Protein AF-A0A351KUU0-F1 (afdb_monomer)

Structure (mmCIF, N/CA/C/O backbone):
data_AF-A0A351KUU0-F1
#
_entry.id   AF-A0A351KUU0-F1
#
loop_
_atom_site.group_PDB
_atom_site.id
_atom_site.type_symbol
_atom_site.label_atom_id
_atom_site.label_alt_id
_atom_site.label_comp_id
_atom_site.label_asym_id
_atom_site.label_entity_id
_atom_site.label_seq_id
_atom_site.pdbx_PDB_ins_code
_atom_site.Cartn_x
_atom_site.Cartn_y
_atom_site.Cartn_z
_atom_site.occupancy
_atom_site.B_iso_or_equiv
_atom_site.auth_seq_id
_atom_site.auth_comp_id
_atom_site.auth_asym_id
_atom_site.auth_atom_id
_atom_site.pdbx_PDB_model_num
ATOM 1 N N . PRO A 1 1 ? 12.561 6.763 -11.358 1.00 61.50 1 PRO A N 1
ATOM 2 C CA . PRO A 1 1 ? 11.457 5.876 -10.914 1.00 61.50 1 PRO A CA 1
ATOM 3 C C . PRO A 1 1 ? 11.852 5.077 -9.661 1.00 61.50 1 PRO A C 1
ATOM 5 O O . PRO A 1 1 ? 12.817 4.324 -9.708 1.00 61.50 1 PRO A O 1
ATOM 8 N N . TRP A 1 2 ? 11.158 5.284 -8.537 1.00 70.75 2 TRP A N 1
ATOM 9 C CA . TRP A 1 2 ? 11.368 4.468 -7.333 1.00 70.75 2 TRP A CA 1
ATOM 10 C C . TRP A 1 2 ? 10.703 3.100 -7.491 1.00 70.75 2 TRP A C 1
ATOM 12 O O . TRP A 1 2 ? 9.642 2.991 -8.112 1.00 70.75 2 TRP A O 1
ATOM 22 N N . SER A 1 3 ? 11.311 2.068 -6.905 1.00 80.31 3 SER A N 1
ATOM 23 C CA . SER A 1 3 ? 10.674 0.753 -6.808 1.00 80.31 3 SER A CA 1
ATOM 24 C C . SER A 1 3 ? 9.432 0.811 -5.913 1.00 80.31 3 SER A C 1
ATOM 26 O O . SER A 1 3 ? 9.293 1.693 -5.053 1.00 80.31 3 SER A O 1
ATOM 28 N N . THR A 1 4 ? 8.523 -0.148 -6.081 1.00 80.50 4 THR A N 1
ATOM 29 C CA . THR A 1 4 ? 7.349 -0.294 -5.210 1.00 80.50 4 THR A CA 1
ATOM 30 C C . THR A 1 4 ? 7.777 -0.427 -3.741 1.00 80.50 4 THR A C 1
ATOM 32 O O . THR A 1 4 ? 7.214 0.240 -2.877 1.00 80.50 4 THR A O 1
ATOM 35 N N . ALA A 1 5 ? 8.842 -1.182 -3.443 1.00 82.62 5 ALA A N 1
ATOM 36 C CA . ALA A 1 5 ? 9.383 -1.309 -2.087 1.00 82.62 5 ALA A CA 1
ATOM 37 C C . ALA A 1 5 ? 9.896 0.021 -1.502 1.00 82.62 5 ALA A C 1
ATOM 39 O O . ALA A 1 5 ? 9.602 0.346 -0.352 1.00 82.62 5 ALA A O 1
ATOM 40 N N . GLU A 1 6 ? 10.652 0.808 -2.272 1.00 84.12 6 GLU A N 1
ATOM 41 C CA . GLU A 1 6 ? 11.135 2.121 -1.821 1.00 84.1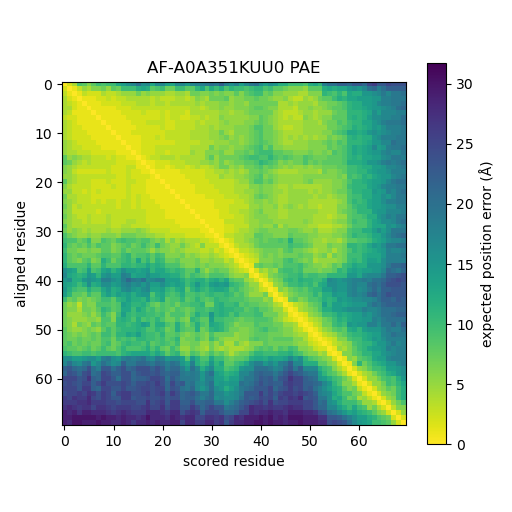2 6 GLU A CA 1
ATOM 42 C C . GLU A 1 6 ? 9.993 3.116 -1.624 1.00 84.12 6 GLU A C 1
ATOM 44 O O . GLU A 1 6 ? 9.999 3.884 -0.661 1.00 84.12 6 GLU A O 1
ATOM 49 N N . SER A 1 7 ? 8.995 3.071 -2.505 1.00 84.00 7 SER A N 1
ATOM 50 C CA . SER A 1 7 ? 7.799 3.905 -2.404 1.00 84.00 7 SER A CA 1
ATOM 51 C C . SER A 1 7 ? 7.023 3.573 -1.126 1.00 84.00 7 SER A C 1
ATOM 53 O O . SER A 1 7 ? 6.696 4.472 -0.353 1.00 84.00 7 SER A O 1
ATOM 55 N N . LEU A 1 8 ? 6.835 2.283 -0.831 1.00 85.19 8 LEU A N 1
ATOM 56 C CA . LEU A 1 8 ? 6.184 1.813 0.393 1.00 85.19 8 LEU A CA 1
ATOM 57 C C . LEU A 1 8 ? 6.982 2.122 1.664 1.00 85.19 8 LEU A C 1
ATOM 59 O O . LEU A 1 8 ? 6.368 2.406 2.691 1.00 85.19 8 LEU A O 1
ATOM 63 N N . ARG A 1 9 ? 8.323 2.123 1.614 1.00 85.94 9 ARG A N 1
ATOM 64 C CA . ARG A 1 9 ? 9.164 2.581 2.739 1.00 85.94 9 ARG A CA 1
ATOM 65 C C . ARG A 1 9 ? 9.031 4.080 2.991 1.00 85.94 9 ARG A C 1
ATOM 67 O O . ARG A 1 9 ? 8.993 4.515 4.136 1.00 85.94 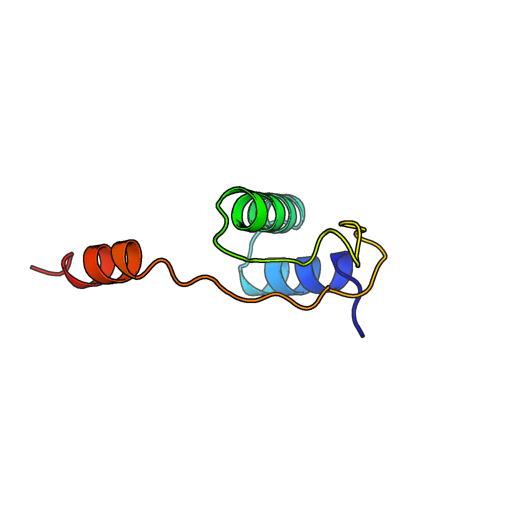9 ARG A O 1
ATOM 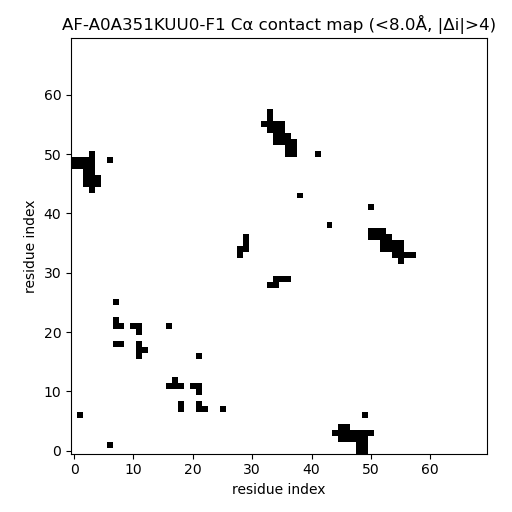74 N N . LYS A 1 10 ? 8.946 4.894 1.937 1.00 86.62 10 LYS A N 1
ATOM 75 C CA . LYS A 1 10 ? 8.707 6.336 2.098 1.00 86.62 10 LYS A CA 1
ATOM 76 C C . LYS A 1 10 ? 7.312 6.618 2.651 1.00 86.62 10 LYS A C 1
ATOM 78 O O . LYS A 1 10 ? 7.165 7.496 3.495 1.00 86.62 10 LYS A O 1
ATOM 83 N N . ILE A 1 11 ? 6.306 5.866 2.203 1.00 86.31 11 ILE A N 1
ATOM 84 C CA . ILE A 1 11 ? 4.939 5.952 2.730 1.00 86.31 11 ILE A CA 1
ATOM 85 C C . ILE A 1 11 ? 4.908 5.523 4.197 1.00 86.31 11 ILE A C 1
ATOM 87 O O . ILE A 1 11 ? 4.332 6.237 5.010 1.00 86.31 11 ILE A O 1
ATOM 91 N N . SER A 1 12 ? 5.577 4.422 4.557 1.00 89.00 12 SER A N 1
ATOM 92 C CA . SER A 1 12 ? 5.628 3.960 5.947 1.00 89.00 12 SER A CA 1
ATOM 93 C C . SER A 1 12 ? 6.268 5.003 6.861 1.00 89.00 12 SER A C 1
ATOM 95 O O . SER A 1 12 ? 5.717 5.315 7.910 1.00 89.00 12 SER A O 1
ATOM 97 N N . ALA A 1 13 ? 7.369 5.622 6.418 1.00 89.88 13 ALA A N 1
ATOM 98 C CA . ALA A 1 13 ? 8.025 6.702 7.150 1.00 89.88 13 ALA A CA 1
ATOM 99 C C . ALA A 1 13 ? 7.133 7.946 7.307 1.00 89.88 13 ALA A C 1
ATOM 101 O O . ALA A 1 13 ? 7.133 8.561 8.367 1.00 89.88 13 ALA A O 1
ATOM 102 N N . ARG A 1 14 ? 6.353 8.312 6.280 1.00 89.81 14 ARG A N 1
ATOM 103 C CA . ARG A 1 14 ? 5.425 9.458 6.343 1.00 89.81 14 ARG A CA 1
ATOM 104 C C . ARG A 1 14 ? 4.201 9.207 7.215 1.00 89.81 14 ARG A C 1
ATOM 106 O O . ARG A 1 14 ? 3.724 10.132 7.858 1.00 89.81 14 ARG A O 1
ATOM 113 N N . LEU A 1 15 ? 3.687 7.983 7.203 1.00 86.75 15 LEU A N 1
ATOM 114 C CA . LEU A 1 15 ? 2.534 7.574 8.002 1.00 86.75 15 LEU A CA 1
ATOM 115 C C . LEU A 1 15 ? 2.932 7.120 9.414 1.00 86.75 15 LEU A C 1
ATOM 117 O O . LEU A 1 15 ? 2.055 6.768 10.191 1.00 86.75 15 LEU A O 1
ATOM 121 N N . PHE A 1 16 ? 4.230 7.124 9.741 1.00 89.81 16 PHE A N 1
ATOM 122 C CA . PHE A 1 16 ? 4.776 6.617 11.004 1.00 89.81 16 PHE A CA 1
ATOM 123 C C . PHE A 1 16 ? 4.349 5.171 11.319 1.00 89.81 16 PHE A C 1
ATOM 125 O O . PHE A 1 16 ? 4.156 4.804 12.475 1.00 89.81 16 PHE A O 1
ATOM 132 N N . ILE A 1 17 ? 4.226 4.336 10.284 1.00 89.69 17 ILE A N 1
ATOM 133 C CA . ILE A 1 17 ? 3.885 2.911 10.398 1.00 89.69 17 ILE A CA 1
ATOM 134 C C . ILE A 1 17 ? 5.076 2.032 10.021 1.00 89.69 17 ILE A C 1
ATOM 136 O O . ILE A 1 17 ? 6.033 2.482 9.378 1.00 89.69 17 ILE A O 1
ATOM 140 N N . SER A 1 18 ? 5.015 0.749 10.377 1.00 91.06 18 SER A N 1
ATOM 141 C CA . SER A 1 18 ? 6.034 -0.199 9.942 1.00 91.06 18 SER A CA 1
ATOM 142 C C . SER A 1 18 ? 5.961 -0.431 8.425 1.00 91.06 18 SER A C 1
ATOM 144 O O . SER A 1 18 ? 4.921 -0.274 7.781 1.00 91.06 18 SER A O 1
ATOM 146 N N . TYR A 1 19 ? 7.079 -0.839 7.825 1.00 85.94 19 TYR A N 1
ATOM 147 C CA . TYR A 1 19 ? 7.099 -1.235 6.412 1.00 85.94 19 TYR A CA 1
ATOM 148 C C . TYR A 1 19 ? 6.192 -2.446 6.131 1.00 85.94 19 TYR A C 1
ATOM 150 O O . TYR A 1 19 ? 5.638 -2.575 5.040 1.00 85.94 19 TYR A O 1
ATOM 158 N N . GLN A 1 20 ? 6.033 -3.342 7.110 1.00 87.81 20 GLN A N 1
ATOM 159 C CA . GLN A 1 20 ? 5.131 -4.485 6.986 1.00 87.81 20 GLN A CA 1
ATOM 160 C C . GLN A 1 20 ? 3.675 -4.019 6.905 1.00 87.81 20 GLN A C 1
ATOM 162 O O . GLN A 1 20 ? 2.946 -4.485 6.030 1.00 87.81 20 GLN A O 1
ATOM 167 N N . ASP A 1 21 ? 3.296 -3.038 7.725 1.00 86.19 21 ASP A N 1
ATOM 168 C CA . ASP A 1 21 ? 1.953 -2.456 7.712 1.00 86.19 21 ASP A CA 1
ATOM 169 C C . ASP A 1 21 ? 1.688 -1.685 6.420 1.00 86.19 21 ASP A C 1
ATOM 171 O O . ASP A 1 21 ? 0.624 -1.836 5.824 1.00 86.19 21 ASP A O 1
ATOM 175 N N . SER A 1 22 ? 2.658 -0.910 5.920 1.00 87.56 22 SER A N 1
ATOM 176 C CA . SER A 1 22 ? 2.479 -0.188 4.653 1.00 87.56 22 SER A CA 1
ATOM 177 C C . SER A 1 22 ? 2.315 -1.139 3.468 1.00 87.56 22 SER A C 1
ATOM 179 O O . SER A 1 22 ? 1.485 -0.904 2.589 1.00 87.56 22 SER A O 1
ATOM 181 N N . ARG A 1 23 ? 3.050 -2.257 3.465 1.00 85.75 23 ARG A N 1
ATOM 182 C CA . ARG A 1 23 ? 2.889 -3.325 2.476 1.00 85.75 23 ARG A CA 1
ATOM 183 C C . ARG A 1 23 ? 1.531 -4.017 2.609 1.00 85.75 23 ARG A C 1
ATOM 185 O O . ARG A 1 23 ? 0.886 -4.265 1.591 1.00 85.75 23 ARG A O 1
ATOM 192 N N . ALA A 1 24 ? 1.095 -4.321 3.829 1.00 86.94 24 ALA A N 1
ATOM 193 C CA . ALA A 1 24 ? -0.215 -4.916 4.078 1.00 86.94 24 ALA A CA 1
ATOM 194 C C . ALA A 1 24 ? -1.346 -3.987 3.610 1.00 86.94 24 ALA A C 1
ATOM 196 O O . ALA A 1 24 ? -2.241 -4.436 2.896 1.00 86.94 24 ALA A O 1
ATOM 197 N N . LEU A 1 25 ? -1.257 -2.687 3.912 1.00 86.62 25 LEU A N 1
ATOM 198 C CA . LEU A 1 25 ? -2.189 -1.663 3.437 1.00 86.62 25 LEU A CA 1
ATOM 199 C C . LEU A 1 25 ? -2.212 -1.576 1.915 1.00 86.62 25 LEU A C 1
ATOM 201 O O . LEU A 1 25 ? -3.286 -1.528 1.327 1.00 86.62 25 LEU A O 1
ATOM 205 N N . TYR A 1 26 ? -1.053 -1.605 1.261 1.00 85.25 26 TYR A N 1
ATOM 206 C CA . TYR A 1 26 ? -0.985 -1.595 -0.197 1.00 85.25 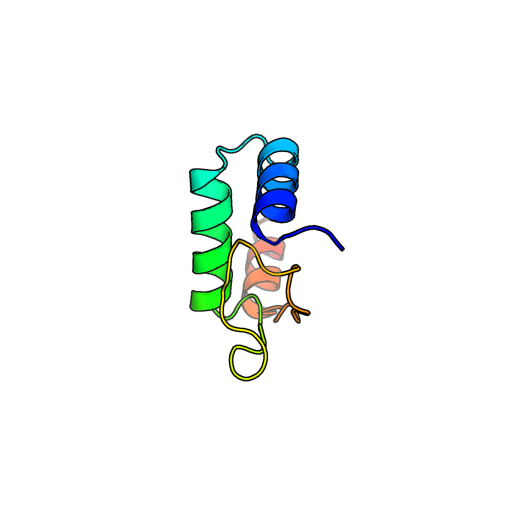26 TYR A CA 1
ATOM 207 C C . TYR A 1 26 ? -1.730 -2.783 -0.817 1.00 85.25 26 TYR A C 1
ATOM 209 O O . TYR A 1 26 ? -2.596 -2.588 -1.668 1.00 85.25 26 TYR A O 1
ATOM 217 N N . HIS A 1 27 ? -1.474 -4.006 -0.342 1.00 83.00 27 HIS A N 1
ATOM 218 C CA . HIS A 1 27 ? -2.213 -5.183 -0.805 1.00 83.00 27 HIS A CA 1
ATOM 219 C C . HIS A 1 27 ? -3.707 -5.103 -0.471 1.00 83.00 27 HIS A C 1
ATOM 221 O O . HIS A 1 27 ? -4.539 -5.475 -1.298 1.00 83.00 27 HIS A O 1
ATOM 227 N N . HIS A 1 28 ? -4.055 -4.581 0.706 1.00 85.62 28 HIS A N 1
ATOM 228 C CA .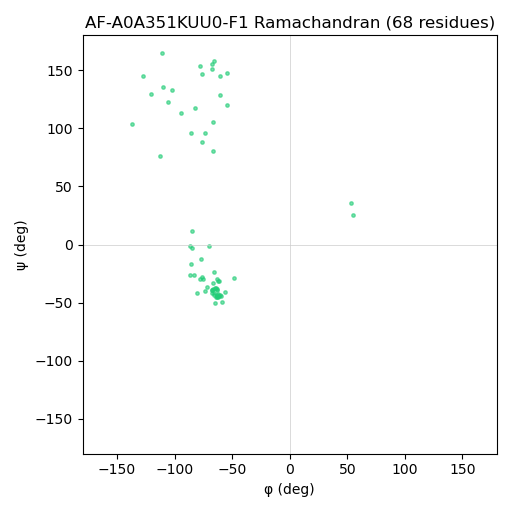 HIS A 1 28 ? -5.441 -4.391 1.112 1.00 85.62 28 HIS A CA 1
ATOM 229 C C . HIS A 1 28 ? -6.176 -3.406 0.197 1.00 85.62 28 HIS A C 1
ATOM 231 O O . HIS A 1 28 ? -7.295 -3.689 -0.214 1.00 85.62 28 HIS A O 1
ATOM 237 N N . LEU A 1 29 ? -5.553 -2.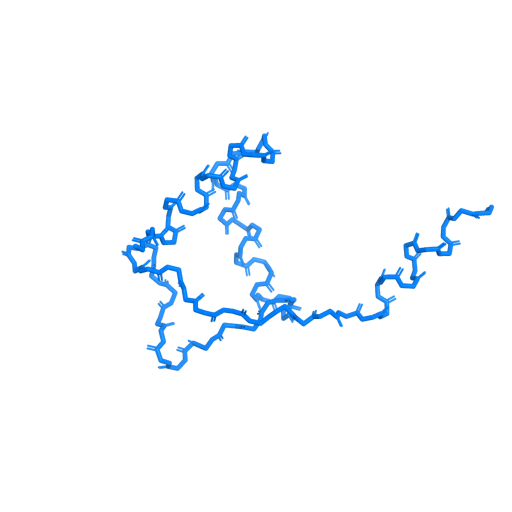285 -0.178 1.00 82.25 29 LEU A N 1
ATOM 238 C CA . LEU A 1 29 ? -6.144 -1.287 -1.073 1.00 82.25 29 LEU A CA 1
ATOM 239 C C . LEU A 1 29 ? -6.383 -1.843 -2.482 1.00 82.25 29 LEU A C 1
ATOM 241 O O . LEU A 1 29 ? -7.408 -1.526 -3.089 1.00 82.25 29 LEU A O 1
ATOM 245 N N . ILE A 1 30 ? -5.473 -2.689 -2.983 1.00 82.19 30 ILE A N 1
ATOM 246 C CA . ILE A 1 30 ? -5.653 -3.401 -4.259 1.00 82.19 30 ILE A CA 1
ATOM 247 C C . ILE A 1 30 ? -6.832 -4.369 -4.146 1.00 82.19 30 ILE A C 1
ATOM 249 O O . ILE A 1 30 ? -7.735 -4.356 -4.980 1.00 82.19 30 ILE A O 1
ATOM 253 N N . TRP A 1 31 ? -6.850 -5.191 -3.092 1.00 81.62 31 TRP A N 1
ATOM 254 C CA . TRP A 1 31 ? -7.899 -6.188 -2.874 1.00 81.62 31 TRP A CA 1
ATOM 255 C C . TRP A 1 31 ? -9.282 -5.554 -2.695 1.00 81.62 31 TRP A C 1
ATOM 257 O O . TRP A 1 31 ? -10.267 -6.012 -3.272 1.00 81.62 31 TRP A O 1
ATOM 267 N N . ALA A 1 32 ? -9.354 -4.463 -1.934 1.00 81.12 32 ALA A N 1
ATOM 268 C CA . ALA A 1 32 ? -10.570 -3.699 -1.690 1.00 81.12 32 ALA A CA 1
ATOM 269 C C . ALA A 1 32 ? -11.058 -2.923 -2.927 1.00 81.12 32 ALA A C 1
ATOM 271 O O . ALA A 1 32 ? -12.090 -2.258 -2.846 1.00 81.12 32 ALA A O 1
ATOM 272 N N . LYS A 1 33 ? -10.334 -2.995 -4.058 1.00 77.00 33 LYS A N 1
ATOM 273 C CA . LYS A 1 33 ? -10.578 -2.221 -5.284 1.00 77.00 33 LYS A CA 1
ATOM 274 C C . LYS A 1 33 ? -10.621 -0.709 -5.038 1.00 77.00 33 LYS A C 1
ATOM 276 O O . LYS A 1 33 ? -11.236 0.017 -5.810 1.00 77.00 33 LYS A O 1
ATOM 281 N N . SER A 1 34 ? -9.961 -0.238 -3.979 1.00 76.38 34 SER A N 1
ATOM 282 C CA . SER A 1 34 ? -9.781 1.193 -3.705 1.00 76.38 34 SER A CA 1
ATOM 283 C C . SER A 1 34 ? -8.720 1.794 -4.625 1.00 76.38 34 SER A C 1
ATOM 285 O O . SER A 1 34 ? -8.794 2.968 -4.975 1.00 76.38 34 SER A O 1
ATOM 287 N N . ILE A 1 35 ? -7.737 0.986 -5.036 1.00 78.81 35 ILE A N 1
ATOM 288 C CA . ILE A 1 35 ? -6.793 1.340 -6.095 1.00 78.81 35 ILE A CA 1
ATOM 289 C C . ILE A 1 35 ? -6.883 0.319 -7.222 1.00 78.81 35 ILE A C 1
ATOM 291 O O . ILE A 1 35 ? -6.828 -0.892 -7.004 1.00 78.81 35 ILE A O 1
ATOM 295 N N . LYS A 1 36 ? -7.029 0.821 -8.441 1.00 75.31 36 LYS A N 1
ATOM 296 C CA . LYS A 1 36 ? -7.009 0.031 -9.661 1.00 75.31 36 LYS A CA 1
ATOM 297 C C . LYS A 1 36 ? -5.597 0.060 -10.209 1.00 75.31 36 LYS A C 1
ATOM 299 O O . LYS A 1 36 ? -5.095 1.104 -10.615 1.00 75.31 36 LYS A O 1
ATOM 304 N N . VAL A 1 37 ? -4.965 -1.100 -10.187 1.00 74.38 37 VAL A N 1
ATOM 305 C CA . VAL A 1 37 ? -3.648 -1.330 -10.775 1.00 74.38 37 VAL A CA 1
ATOM 306 C C . VAL A 1 37 ? -3.857 -2.219 -11.989 1.00 74.38 37 VAL A C 1
ATOM 308 O O . VAL A 1 37 ? -4.615 -3.189 -11.907 1.00 74.38 37 VAL A O 1
ATOM 311 N N . ASP A 1 38 ? -3.210 -1.903 -13.108 1.00 69.81 38 ASP A N 1
ATOM 312 C CA . ASP A 1 38 ? -3.209 -2.808 -14.253 1.00 69.81 38 ASP A CA 1
ATOM 313 C C . ASP A 1 38 ? -2.294 -4.011 -13.976 1.00 69.81 38 ASP A C 1
ATOM 315 O O . ASP A 1 38 ? -1.071 -3.974 -14.134 1.00 69.81 38 ASP A O 1
ATOM 319 N N . LEU A 1 39 ? -2.919 -5.093 -13.516 1.00 65.69 39 LEU A N 1
ATOM 320 C CA . LEU A 1 39 ? -2.251 -6.351 -13.194 1.00 65.69 39 LEU A CA 1
ATOM 321 C C . LEU A 1 39 ? -1.905 -7.176 -14.442 1.00 65.69 39 LEU A C 1
ATOM 323 O O . LEU A 1 39 ? -1.1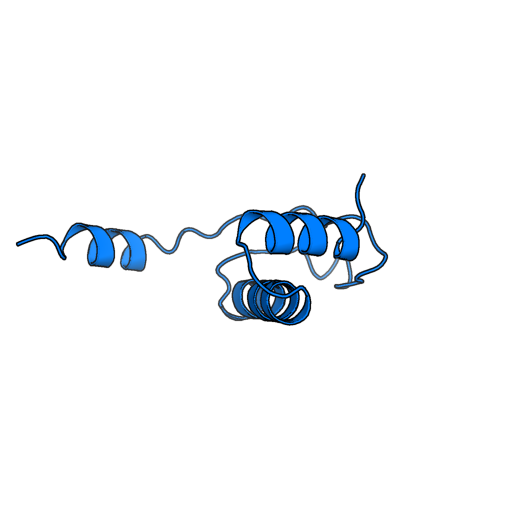58 -8.144 -14.324 1.00 65.69 39 LEU A O 1
ATOM 327 N N . VAL A 1 40 ? -2.442 -6.817 -15.616 1.00 61.25 40 VAL A N 1
ATOM 328 C CA . VAL A 1 40 ? -2.195 -7.534 -16.876 1.00 61.25 40 VAL A CA 1
ATOM 329 C C . VAL A 1 40 ? -0.852 -7.111 -17.471 1.00 61.25 40 VAL A C 1
ATOM 331 O O . VAL A 1 40 ? -0.090 -7.965 -17.921 1.00 61.25 40 VAL A O 1
ATOM 334 N N . GLY A 1 41 ? -0.533 -5.812 -17.427 1.00 57.97 41 GLY A N 1
ATOM 335 C CA . GLY A 1 41 ? 0.742 -5.270 -17.904 1.00 57.97 41 GLY A CA 1
ATOM 336 C C . GLY A 1 41 ? 1.874 -5.283 -16.872 1.00 57.97 41 GLY A C 1
ATOM 337 O O . GLY A 1 41 ? 3.044 -5.332 -17.251 1.00 57.97 41 GLY A O 1
ATOM 338 N N . THR A 1 42 ? 1.556 -5.258 -15.571 1.00 61.75 42 THR A N 1
ATOM 339 C CA . THR A 1 42 ? 2.562 -5.175 -14.499 1.00 61.75 42 THR A CA 1
ATOM 340 C C . THR A 1 42 ? 2.249 -6.119 -13.333 1.00 61.75 42 THR A C 1
ATOM 342 O O . THR A 1 42 ? 1.386 -5.808 -12.508 1.00 61.75 42 THR A O 1
ATOM 345 N N . PRO A 1 43 ? 2.945 -7.268 -13.206 1.00 62.09 43 PRO A N 1
ATOM 346 C CA . PRO A 1 43 ? 2.805 -8.109 -12.022 1.00 62.09 43 PRO A CA 1
ATOM 347 C C . PRO A 1 43 ? 3.219 -7.317 -10.775 1.00 62.09 43 PRO A C 1
ATOM 349 O O . PRO A 1 43 ? 4.150 -6.513 -10.835 1.00 62.09 43 PRO A O 1
ATOM 352 N N . ILE A 1 44 ? 2.548 -7.550 -9.639 1.00 66.38 44 ILE A N 1
ATOM 353 C CA . ILE A 1 44 ? 2.840 -6.880 -8.358 1.00 66.38 44 ILE A CA 1
ATOM 354 C C . ILE A 1 44 ? 4.219 -7.332 -7.858 1.00 66.38 44 ILE A C 1
ATOM 356 O O . ILE A 1 44 ? 4.355 -8.228 -7.025 1.00 66.38 44 ILE A O 1
ATOM 360 N N . GLN A 1 45 ? 5.265 -6.725 -8.401 1.00 69.06 45 GLN A N 1
ATOM 361 C CA . GLN A 1 45 ? 6.649 -7.000 -8.071 1.00 69.06 45 GLN A CA 1
ATOM 362 C C . GLN A 1 45 ? 7.183 -5.851 -7.230 1.00 69.06 45 GLN A C 1
ATOM 364 O O . GLN A 1 45 ? 7.197 -4.693 -7.639 1.00 69.06 45 GLN A O 1
ATOM 369 N N . MET A 1 46 ? 7.669 -6.174 -6.034 1.00 69.00 46 MET A N 1
ATOM 370 C CA . MET A 1 46 ? 8.204 -5.164 -5.116 1.00 69.00 46 MET A CA 1
ATOM 371 C C . MET A 1 46 ? 9.482 -4.493 -5.643 1.00 69.00 46 MET A C 1
ATOM 373 O O . MET A 1 46 ? 9.806 -3.379 -5.233 1.00 69.00 46 MET A O 1
ATOM 377 N N . THR A 1 47 ? 10.195 -5.176 -6.540 1.00 70.06 47 THR A N 1
ATOM 378 C CA . THR A 1 47 ? 11.413 -4.715 -7.218 1.00 70.06 47 THR A CA 1
ATOM 379 C C . THR A 1 47 ? 11.123 -3.904 -8.479 1.00 70.06 47 THR A C 1
ATOM 381 O O . THR A 1 47 ? 12.004 -3.191 -8.951 1.00 70.06 47 THR A O 1
ATOM 384 N N . ALA A 1 48 ? 9.903 -3.990 -9.015 1.00 71.94 48 ALA A N 1
ATOM 385 C CA . ALA A 1 48 ? 9.489 -3.223 -10.176 1.00 71.94 48 ALA A CA 1
ATOM 386 C C . ALA A 1 48 ? 9.159 -1.774 -9.777 1.00 71.94 48 ALA A C 1
ATOM 388 O O . ALA A 1 48 ? 8.801 -1.509 -8.616 1.00 71.94 48 ALA A O 1
ATOM 389 N N . PRO A 1 49 ? 9.288 -0.819 -10.716 1.00 73.00 49 PRO A N 1
ATOM 390 C CA . PRO A 1 49 ? 8.810 0.542 -10.508 1.00 73.00 49 PRO A CA 1
ATOM 391 C C . PRO A 1 49 ? 7.329 0.536 -10.125 1.00 73.00 49 PRO A C 1
ATOM 393 O O . PRO A 1 49 ? 6.579 -0.342 -10.552 1.00 73.00 49 PRO A O 1
ATOM 396 N N . LEU A 1 50 ? 6.926 1.507 -9.302 1.00 68.06 50 LEU A N 1
ATOM 397 C CA . LEU A 1 50 ? 5.535 1.638 -8.875 1.00 68.06 50 LEU A CA 1
ATOM 398 C C . LEU A 1 50 ? 4.623 1.714 -10.118 1.00 68.06 50 LEU A C 1
ATOM 400 O O . LEU A 1 50 ? 4.816 2.623 -10.931 1.00 68.06 50 LEU A O 1
ATOM 404 N N . PRO A 1 51 ? 3.675 0.776 -10.294 1.00 70.06 51 PRO A N 1
ATOM 405 C CA . PRO A 1 51 ? 2.801 0.776 -11.457 1.00 70.06 51 PRO A CA 1
ATOM 406 C C . PRO A 1 51 ? 1.865 1.982 -11.406 1.00 70.06 51 PRO A C 1
ATOM 408 O O . PRO A 1 51 ? 1.506 2.457 -10.325 1.00 70.06 51 PRO A O 1
ATOM 411 N N . THR A 1 52 ? 1.453 2.469 -12.574 1.00 73.31 52 THR A N 1
ATOM 412 C CA . THR A 1 52 ? 0.411 3.493 -12.655 1.00 73.31 52 THR A CA 1
ATOM 413 C C . THR A 1 52 ? -0.865 2.936 -12.035 1.00 73.31 52 THR A C 1
ATOM 415 O O . THR A 1 52 ? -1.298 1.834 -12.376 1.00 73.31 52 THR A O 1
ATOM 418 N N . PHE A 1 53 ? -1.450 3.682 -11.104 1.00 74.56 53 PHE A N 1
ATOM 419 C CA . PHE A 1 53 ? -2.680 3.294 -10.432 1.00 74.56 53 PHE A CA 1
ATOM 420 C C . PHE A 1 53 ? -3.710 4.414 -10.526 1.00 74.56 53 PHE A C 1
ATOM 422 O O . PHE A 1 53 ? -3.371 5.594 -10.463 1.00 74.56 53 PHE A O 1
ATOM 429 N N . GLU A 1 54 ? -4.974 4.028 -10.650 1.00 77.62 54 GLU A N 1
ATOM 430 C CA . GLU A 1 54 ? -6.118 4.928 -10.532 1.00 77.62 54 GLU A CA 1
ATOM 431 C C . GLU A 1 54 ? -6.741 4.727 -9.150 1.00 77.62 54 GLU A C 1
ATOM 433 O O . GLU A 1 54 ? -6.949 3.593 -8.710 1.00 77.62 54 GLU A O 1
ATOM 438 N N . ILE A 1 55 ? -7.029 5.814 -8.439 1.00 76.38 55 ILE A N 1
ATOM 439 C CA . ILE A 1 55 ? -7.762 5.740 -7.173 1.00 76.38 55 ILE A CA 1
ATOM 440 C C . ILE A 1 55 ? -9.244 5.660 -7.528 1.00 76.38 55 ILE A C 1
ATOM 442 O O . ILE A 1 55 ? -9.789 6.579 -8.135 1.00 76.38 55 ILE A O 1
ATOM 446 N N . ILE A 1 56 ? -9.893 4.554 -7.168 1.00 74.06 56 ILE A N 1
ATOM 447 C CA . ILE A 1 56 ? -11.344 4.443 -7.281 1.00 74.06 56 ILE A CA 1
ATOM 448 C C . ILE A 1 5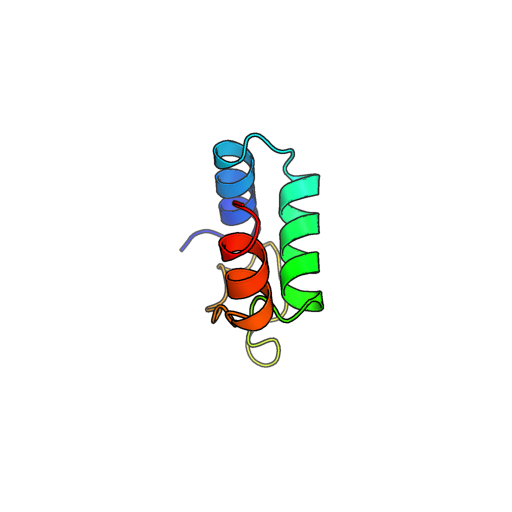6 ? -11.911 5.035 -5.995 1.00 74.06 56 ILE A C 1
ATOM 450 O O . ILE A 1 56 ? -11.983 4.371 -4.958 1.00 74.06 56 ILE A O 1
ATOM 454 N N . GLU A 1 57 ? -12.286 6.309 -6.052 1.00 64.00 57 GLU A N 1
ATOM 455 C CA . GLU A 1 57 ? -13.010 6.942 -4.958 1.00 64.00 57 GLU A CA 1
ATOM 456 C C . GLU A 1 57 ? -14.392 6.303 -4.849 1.00 64.00 57 GLU A C 1
ATOM 458 O O . GLU A 1 57 ? -15.287 6.530 -5.661 1.00 64.00 57 GLU A O 1
ATOM 463 N N . ASN A 1 58 ? -14.575 5.465 -3.831 1.00 60.53 58 ASN A N 1
ATOM 464 C CA . ASN A 1 58 ? -15.897 4.976 -3.490 1.00 60.53 58 ASN A CA 1
ATOM 465 C C . ASN A 1 58 ? -16.639 6.108 -2.765 1.00 60.53 58 ASN A C 1
ATOM 467 O O . ASN A 1 58 ? -16.560 6.228 -1.540 1.00 60.53 58 ASN A O 1
ATOM 471 N N . THR A 1 59 ? -17.320 6.961 -3.536 1.00 54.22 59 THR A N 1
ATOM 472 C CA . THR A 1 59 ? -18.050 8.158 -3.078 1.00 54.22 59 THR A CA 1
ATOM 473 C C . THR A 1 59 ? -18.970 7.871 -1.884 1.00 54.22 59 THR A C 1
ATOM 475 O O . THR A 1 59 ? -19.140 8.723 -1.015 1.00 54.22 59 THR A O 1
ATOM 478 N N . ALA A 1 60 ? -19.478 6.639 -1.761 1.00 54.56 60 ALA A N 1
ATOM 479 C CA . ALA A 1 60 ? -20.312 6.206 -0.642 1.00 54.56 60 ALA A CA 1
ATOM 480 C C . ALA A 1 60 ? -19.609 6.259 0.732 1.00 54.56 60 ALA A C 1
ATOM 482 O O . ALA A 1 60 ? -20.262 6.510 1.739 1.00 54.56 60 ALA A O 1
ATOM 483 N N . LYS A 1 61 ? -18.284 6.055 0.804 1.00 53.38 61 LYS A N 1
ATOM 484 C CA . LYS A 1 61 ? -17.534 6.124 2.076 1.00 53.38 61 LYS A CA 1
ATOM 485 C C . LYS A 1 61 ? -17.145 7.548 2.471 1.00 53.38 61 LYS A C 1
ATOM 487 O O . LYS A 1 61 ? -16.981 7.815 3.656 1.00 53.38 61 LYS A O 1
ATOM 492 N N . ILE A 1 62 ? -17.006 8.449 1.497 1.00 53.50 62 ILE A N 1
ATOM 493 C CA . ILE A 1 62 ? -16.665 9.857 1.746 1.00 53.50 62 ILE A CA 1
ATOM 494 C C . ILE A 1 62 ? -17.879 10.594 2.326 1.00 53.50 62 ILE A C 1
ATOM 496 O O . ILE A 1 62 ? -17.730 11.355 3.277 1.00 53.50 62 ILE A O 1
ATOM 500 N N . LEU A 1 63 ? -19.084 10.300 1.824 1.00 51.94 63 LEU A N 1
ATOM 501 C CA . LEU A 1 63 ? -20.334 10.858 2.352 1.00 51.94 63 LEU A CA 1
ATOM 502 C C . LEU A 1 63 ? -20.588 10.428 3.809 1.00 51.94 63 LEU A C 1
ATOM 504 O O . LEU A 1 63 ? -20.839 11.275 4.656 1.00 51.94 63 LEU A O 1
ATOM 508 N N . LEU A 1 64 ? -20.386 9.148 4.135 1.00 51.91 64 LEU A N 1
ATOM 509 C CA . LEU A 1 64 ? -20.531 8.626 5.505 1.00 51.91 64 LEU A CA 1
ATOM 510 C C . LEU A 1 64 ? -19.536 9.228 6.515 1.00 51.91 64 LEU A C 1
ATOM 512 O O . LEU A 1 64 ? -19.857 9.339 7.694 1.00 51.91 64 LEU A O 1
ATOM 516 N N . ALA A 1 65 ? -18.336 9.621 6.076 1.00 53.84 65 ALA A N 1
ATOM 517 C CA . ALA A 1 65 ? -17.375 10.325 6.929 1.00 53.84 65 ALA A CA 1
ATOM 518 C C . ALA A 1 65 ? -17.723 11.817 7.101 1.00 53.84 65 ALA A C 1
ATOM 520 O O . ALA A 1 65 ? -17.420 12.395 8.142 1.00 53.84 65 ALA A O 1
ATOM 521 N N . ALA A 1 66 ? -18.365 12.432 6.103 1.00 53.59 66 ALA A N 1
ATOM 522 C CA . ALA A 1 66 ? -18.816 13.822 6.161 1.00 53.59 66 ALA A CA 1
ATOM 523 C C . ALA A 1 66 ? -20.082 14.007 7.022 1.00 53.59 66 ALA A C 1
ATOM 525 O O . ALA A 1 66 ? -20.252 15.062 7.624 1.00 53.59 66 ALA A O 1
ATOM 526 N N . GLU A 1 67 ? -20.936 12.985 7.132 1.00 54.56 67 GLU A N 1
ATOM 527 C CA . GLU A 1 67 ? -22.169 13.023 7.939 1.00 54.56 67 GLU A CA 1
ATOM 528 C C . GLU A 1 67 ? -21.959 12.690 9.434 1.00 54.56 67 GLU A C 1
ATOM 530 O O . GLU A 1 67 ? -22.894 12.779 10.222 1.00 54.56 67 GLU A O 1
ATOM 535 N N . GLY A 1 68 ? -20.735 12.348 9.859 1.00 54.19 68 GLY A N 1
ATOM 536 C CA . GLY A 1 68 ? -20.394 12.001 11.250 1.00 54.19 68 GLY A CA 1
ATOM 537 C C . GLY A 1 68 ? -20.075 13.178 12.187 1.00 54.19 68 GLY A C 1
ATOM 538 O O . GLY A 1 68 ? -19.553 12.956 13.278 1.00 54.19 68 GLY A O 1
ATOM 539 N N . LEU A 1 69 ? -20.349 14.419 11.772 1.00 51.59 69 LEU A N 1
ATOM 540 C CA . LEU A 1 69 ? -20.301 15.623 12.612 1.00 51.59 69 LEU A CA 1
ATOM 541 C C . LEU A 1 69 ? -21.727 16.176 12.794 1.00 51.59 69 LEU A C 1
ATOM 543 O O . LEU A 1 69 ? -22.117 17.161 12.168 1.00 51.59 69 LEU A O 1
ATOM 547 N N . SER A 1 70 ? -22.519 15.531 13.649 1.00 41.19 70 SER A N 1
ATOM 548 C CA . SER A 1 70 ? -23.688 16.127 14.318 1.00 41.19 70 SER A CA 1
ATOM 549 C C . SER A 1 70 ? -23.956 15.433 15.640 1.00 41.19 70 SER A C 1
ATOM 551 O O . SER A 1 70 ? -23.929 14.183 15.658 1.00 41.19 70 SER A O 1
#

Mean predicted aligned error: 10.02 Å

Radius of gyration: 14.16 Å; Cα contacts (8 Å, |Δi|>4): 61; chains: 1; bounding box: 35×24×32 Å

Secondary structure (DSSP, 8-state):
--BHHHHHHHHHHHHT--HHHHHHHHHHHHHTTSEEE-TTTS---TTSBPPPEEE---HHHHHHHHTT--

Solvent-accessible surface area (backbone atoms only — not comparable to full-atom values): 4130 Å² total; per-residue (Å²): 132,57,28,32,49,57,49,35,44,54,49,7,64,74,70,74,47,52,55,67,53,36,50,50,49,52,53,46,33,46,74,70,53,40,33,47,62,60,61,87,86,42,72,98,43,54,82,38,57,60,72,76,64,46,76,47,78,61,62,73,60,57,52,60,62,66,67,70,79,122

Foldseek 3Di:
DDFLLVVLVVVCVVVVHDSVVSVVVVVVCV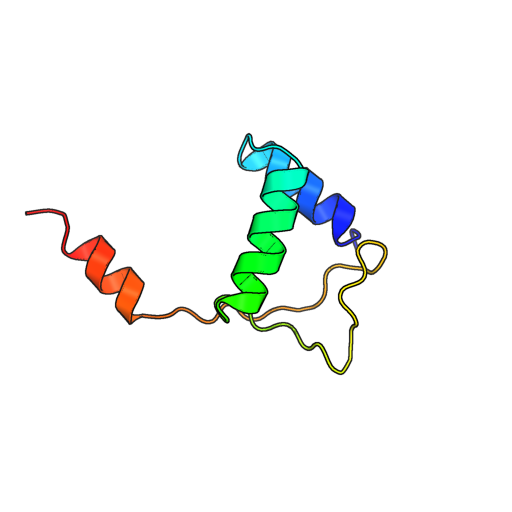VVVQKDFPCVVDPPDRRHHDGDIDGDPPVVVVVVVVVPPD

pLDDT: mean 73.55, std 12.85, range [41.19, 91.06]

Sequence (70 aa):
PWSTAESLRKISARLFISYQDSRALYHHLIWAKSIKVDLVGTPIQMTAPLPTFEIIENTAKILLAAEGLS

Nearest PDB structures (foldseek):
  6cmv-assembly3_F  TM=5.137E-01  e=1.921E+00  Sulfolobus acidocaldarius
  4ija-assembly1_A  TM=6.271E-01  e=2.372E+00  Staphylococcus aureus subsp. aureus N315
  5yi2-assembly2_E  TM=5.270E-01  e=2.929E+00  Lactococcus lactis subsp. lactis Il1403
  8jkq-assembly2_F  TM=5.406E-01  e=3.143E+00  Homo sapiens
  8yn1-assembly1_C  TM=5.010E-01  e=9.680E+00  Arabidopsis thaliana